Protein AF-X1AA43-F1 (afdb_monomer)

Foldseek 3Di:
DAEAEEAEDPPLCRVVVCVVCCVVKPEDELLVLLVVVCVVVVHDPDPVSSVVSLVVCCVVPNPQRSLVVVVVVVVPDDIPYYYYHDDDDVSSVVSVVVPHVHHYDYRDDPPVVD

Radius of gyration: 14.32 Å; Cα contacts (8 Å, |Δi|>4): 152; chains: 1; bounding box: 31×38×34 Å

Organism: NCBI:txid412755

Mean predicted aligned error: 3.2 Å

Secondary structure (DSSP, 8-state):
-EEEEEE--TTSSHHHHHHTTGGGSEEEEHHHHHHHHHHHTT----HHHHHHHHHHHHHHH-TTHHHHHHHHHHTTS--SEEEEE----HHHHHHHHTTS---EEE----TTT-

Structure (mmCIF, N/CA/C/O backbone):
data_AF-X1AA43-F1
#
_entry.id   AF-X1AA43-F1
#
loop_
_atom_site.group_PDB
_atom_site.id
_atom_site.type_symbol
_atom_site.label_atom_id
_atom_site.label_alt_id
_atom_site.label_comp_id
_atom_site.label_asym_id
_atom_site.label_entity_id
_atom_site.label_seq_id
_atom_site.pdbx_PDB_ins_code
_atom_site.Cartn_x
_atom_site.Cartn_y
_atom_site.Cartn_z
_atom_site.occupancy
_atom_site.B_iso_or_equiv
_atom_site.auth_seq_id
_atom_site.auth_comp_id
_atom_site.auth_asym_id
_atom_site.auth_atom_id
_atom_site.pdbx_PDB_model_num
ATOM 1 N N . MET A 1 1 ? -12.122 -0.470 14.434 1.00 92.38 1 MET A N 1
ATOM 2 C CA . MET A 1 1 ? -11.420 -0.601 13.141 1.00 92.38 1 MET A CA 1
ATOM 3 C C . MET A 1 1 ? -10.260 -1.583 13.257 1.00 92.38 1 MET A C 1
ATOM 5 O O . MET A 1 1 ? -9.490 -1.492 14.210 1.00 92.38 1 MET A O 1
ATOM 9 N N . LYS A 1 2 ? -10.145 -2.527 12.320 1.00 97.12 2 LYS A N 1
ATOM 10 C CA . LYS A 1 2 ? -9.026 -3.472 12.176 1.00 97.12 2 LYS A CA 1
ATOM 11 C C . LYS A 1 2 ? -8.264 -3.140 10.893 1.00 97.12 2 LYS A C 1
ATOM 13 O O . LYS A 1 2 ? -8.892 -2.822 9.893 1.00 97.12 2 LYS A O 1
ATOM 18 N N . VAL A 1 3 ? -6.938 -3.234 10.915 1.00 98.31 3 VAL A N 1
ATOM 19 C CA . VAL A 1 3 ? -6.090 -3.028 9.731 1.00 98.31 3 VAL A CA 1
ATOM 20 C C . VAL A 1 3 ? -5.136 -4.210 9.630 1.00 98.31 3 VAL A C 1
ATOM 22 O O . VAL A 1 3 ? -4.436 -4.496 10.602 1.00 98.31 3 VAL A O 1
ATOM 25 N N . ILE A 1 4 ? -5.152 -4.918 8.502 1.00 98.31 4 ILE A N 1
ATOM 26 C CA . ILE A 1 4 ? -4.443 -6.186 8.286 1.00 98.31 4 ILE A CA 1
ATOM 27 C C . ILE A 1 4 ? -3.583 -6.044 7.033 1.00 98.31 4 ILE A C 1
ATOM 29 O O . ILE A 1 4 ? -4.081 -5.631 5.990 1.00 98.31 4 ILE A O 1
ATOM 33 N N . GLY A 1 5 ? -2.297 -6.366 7.132 1.00 97.75 5 GLY A N 1
ATOM 34 C CA . GLY A 1 5 ? -1.371 -6.293 6.006 1.00 97.75 5 GLY A CA 1
ATOM 35 C C . GLY A 1 5 ? -1.254 -7.613 5.254 1.00 97.75 5 GLY A C 1
ATOM 36 O O . GLY A 1 5 ? -1.166 -8.670 5.873 1.00 97.75 5 GLY A O 1
ATOM 37 N N . PHE A 1 6 ? -1.199 -7.540 3.927 1.00 96.62 6 PHE A N 1
ATOM 38 C CA . PHE A 1 6 ? -0.961 -8.675 3.044 1.00 96.62 6 PHE A CA 1
ATOM 39 C C . PHE A 1 6 ? 0.356 -8.493 2.291 1.00 96.62 6 PHE A C 1
ATOM 41 O O . PHE A 1 6 ? 0.640 -7.430 1.731 1.00 96.62 6 PHE A O 1
ATOM 48 N N . CYS A 1 7 ? 1.160 -9.552 2.253 1.00 93.94 7 CYS A N 1
ATOM 49 C CA . CYS A 1 7 ? 2.384 -9.612 1.465 1.00 93.94 7 CYS A CA 1
ATOM 50 C C . CYS A 1 7 ? 2.491 -10.944 0.717 1.00 93.94 7 CYS A C 1
ATOM 52 O O . CYS A 1 7 ? 1.816 -11.925 1.022 1.00 93.94 7 CYS A O 1
ATOM 54 N N . GLY A 1 8 ? 3.310 -10.952 -0.324 1.00 90.44 8 GLY A N 1
ATOM 55 C CA . GLY A 1 8 ? 3.499 -12.103 -1.192 1.00 90.44 8 GLY A CA 1
ATOM 56 C C . GLY A 1 8 ? 4.241 -11.674 -2.443 1.00 90.44 8 GLY A C 1
ATOM 57 O O . GLY A 1 8 ? 4.072 -10.547 -2.920 1.00 90.44 8 GLY A O 1
ATOM 58 N N . LEU A 1 9 ? 5.081 -12.561 -2.963 1.00 89.00 9 LEU A N 1
ATOM 59 C CA . LEU A 1 9 ? 5.789 -12.309 -4.213 1.00 89.00 9 LEU A CA 1
ATOM 60 C C . LEU A 1 9 ? 4.788 -12.182 -5.383 1.00 89.00 9 LEU A C 1
ATOM 62 O O . LEU A 1 9 ? 3.668 -12.700 -5.286 1.00 89.00 9 LEU A O 1
ATOM 66 N N . PRO A 1 10 ? 5.142 -11.505 -6.493 1.00 87.19 10 PRO A N 1
ATOM 67 C CA . PRO A 1 10 ? 4.306 -11.493 -7.698 1.00 87.19 10 PRO A CA 1
ATOM 68 C C . PRO A 1 10 ? 3.907 -12.920 -8.099 1.00 87.19 10 PRO A C 1
ATOM 70 O O . PRO A 1 10 ? 4.712 -13.819 -7.940 1.00 87.19 10 PRO A O 1
ATOM 73 N N . GLY A 1 11 ? 2.680 -13.166 -8.558 1.00 87.12 11 GLY A N 1
ATOM 74 C CA . GLY A 1 11 ? 2.236 -14.524 -8.923 1.00 87.12 11 GLY A CA 1
ATOM 75 C C . GLY A 1 11 ? 1.904 -15.469 -7.752 1.00 87.12 11 GLY A C 1
ATOM 76 O O . GLY A 1 11 ? 1.363 -16.538 -7.984 1.00 87.12 11 GLY A O 1
ATOM 77 N N . SER A 1 12 ? 2.110 -15.075 -6.488 1.00 90.25 12 SER A N 1
ATOM 78 C CA . SER A 1 12 ? 1.784 -15.912 -5.309 1.00 90.25 12 SER A CA 1
ATOM 79 C C . SER A 1 12 ? 0.285 -16.141 -5.046 1.00 90.25 12 SER A C 1
ATOM 81 O O . SER A 1 12 ? -0.070 -16.813 -4.087 1.00 90.25 12 SER A O 1
ATOM 83 N N . GLY A 1 13 ? -0.619 -15.542 -5.825 1.00 91.75 13 GLY A N 1
ATOM 84 C CA . GLY A 1 13 ? -2.065 -15.636 -5.584 1.00 91.75 13 GLY A CA 1
ATOM 85 C C . GLY A 1 13 ? -2.607 -14.715 -4.481 1.00 91.75 13 GLY A C 1
ATOM 86 O O . GLY A 1 13 ? -3.805 -14.734 -4.212 1.00 91.75 13 GLY A O 1
ATOM 87 N N . LYS A 1 14 ? -1.781 -13.841 -3.885 1.00 93.44 14 LYS A N 1
ATOM 88 C CA . LYS A 1 14 ? -2.215 -12.850 -2.874 1.00 93.44 14 LYS A CA 1
ATOM 89 C C . LYS A 1 14 ? -3.445 -12.041 -3.313 1.00 93.44 14 LYS A C 1
ATOM 91 O O . LYS A 1 14 ? -4.363 -11.824 -2.529 1.00 93.44 14 LYS A O 1
ATOM 96 N N . SER A 1 15 ? -3.472 -11.579 -4.564 1.00 92.06 15 SER A N 1
ATOM 97 C CA . SER A 1 15 ? -4.603 -10.799 -5.089 1.00 92.06 15 SER A CA 1
ATOM 98 C C . SER A 1 15 ? -5.886 -11.634 -5.197 1.00 92.06 15 SER A C 1
ATOM 100 O O . SER A 1 15 ? -6.968 -11.099 -4.983 1.00 92.06 15 SER A O 1
ATOM 102 N N . THR A 1 16 ? -5.776 -12.943 -5.441 1.00 95.06 16 THR A N 1
ATOM 103 C CA . THR A 1 16 ? -6.909 -13.881 -5.397 1.00 95.06 16 THR A CA 1
ATOM 104 C C . THR A 1 16 ? -7.458 -14.015 -3.978 1.00 95.06 16 THR A C 1
ATOM 106 O O . THR A 1 16 ? -8.670 -13.962 -3.797 1.00 95.06 16 THR A O 1
ATOM 109 N N . VAL A 1 17 ? -6.583 -14.117 -2.969 1.00 95.25 17 VAL A N 1
ATOM 110 C CA . VAL A 1 17 ? -6.989 -14.152 -1.552 1.00 95.25 17 VAL A CA 1
ATOM 111 C C . VAL A 1 17 ? -7.736 -12.878 -1.168 1.00 95.25 17 VAL A C 1
ATOM 113 O O . VAL A 1 17 ? -8.804 -12.961 -0.575 1.00 95.25 17 VAL A O 1
ATOM 116 N N . LEU A 1 18 ? -7.205 -11.709 -1.538 1.00 96.06 18 LEU A N 1
ATOM 117 C CA . LEU A 1 18 ? -7.844 -10.422 -1.251 1.00 96.06 18 LEU A CA 1
ATOM 118 C C . LEU A 1 18 ? -9.207 -10.286 -1.930 1.00 96.06 18 LEU A C 1
ATOM 120 O O . LEU A 1 18 ? -10.151 -9.831 -1.295 1.00 96.06 18 LEU A O 1
ATOM 124 N N . LYS A 1 19 ? -9.327 -10.732 -3.185 1.00 96.06 19 LYS A N 1
ATOM 125 C CA . LYS A 1 19 ? -10.604 -10.749 -3.903 1.00 96.06 19 LYS A CA 1
ATOM 126 C C . LYS A 1 19 ? -11.642 -11.640 -3.213 1.00 96.06 19 LYS A C 1
ATOM 128 O O . LYS A 1 19 ? -12.807 -11.285 -3.160 1.00 96.06 19 LYS A O 1
ATOM 133 N N . ALA A 1 20 ? -11.225 -12.773 -2.650 1.00 96.75 20 ALA A N 1
ATOM 134 C CA . ALA A 1 20 ? -12.128 -13.691 -1.956 1.00 96.75 20 ALA A CA 1
ATOM 135 C C . ALA A 1 20 ? -12.690 -13.147 -0.628 1.00 96.75 20 ALA A C 1
ATOM 137 O O . ALA A 1 20 ? -13.600 -13.755 -0.077 1.00 96.75 20 ALA A O 1
ATOM 138 N N . ILE A 1 21 ? -12.137 -12.047 -0.103 1.00 95.94 21 ILE A N 1
ATOM 139 C CA . ILE A 1 21 ? -12.551 -11.427 1.166 1.00 95.94 21 ILE A CA 1
ATOM 140 C C . ILE A 1 21 ? -12.938 -9.951 0.999 1.00 95.94 21 ILE A C 1
ATOM 142 O O . ILE A 1 21 ? -12.982 -9.211 1.982 1.00 95.94 21 ILE A O 1
ATOM 146 N N . GLU A 1 22 ? -13.153 -9.490 -0.235 1.00 96.06 22 GLU A N 1
ATOM 147 C CA . GLU A 1 22 ? -13.390 -8.072 -0.536 1.00 96.06 22 GLU A CA 1
ATOM 148 C C . GLU A 1 22 ? -14.702 -7.534 0.056 1.00 96.06 22 GLU A C 1
ATOM 150 O O . GLU A 1 22 ? -14.820 -6.343 0.328 1.00 96.06 22 GLU A O 1
ATOM 155 N N . ASP A 1 23 ? -15.667 -8.411 0.322 1.00 96.81 23 ASP A N 1
ATOM 156 C CA . ASP A 1 23 ? -16.933 -8.111 0.991 1.00 96.81 23 ASP A CA 1
ATOM 157 C C . ASP A 1 23 ? -16.783 -7.905 2.510 1.00 96.81 23 ASP A C 1
ATOM 159 O O . ASP A 1 23 ? -17.631 -7.276 3.146 1.00 96.81 23 ASP A O 1
ATOM 163 N N . LEU A 1 24 ? -15.686 -8.386 3.105 1.00 96.56 24 LEU A N 1
ATOM 164 C CA . LEU A 1 24 ? -15.429 -8.297 4.546 1.00 96.56 24 LEU A CA 1
ATOM 165 C C . LEU A 1 24 ? -14.778 -6.975 4.977 1.00 96.56 24 LEU A C 1
ATOM 167 O O . LEU A 1 24 ? -14.645 -6.719 6.179 1.00 96.56 24 LEU A O 1
ATOM 171 N N . GLY A 1 25 ? -14.323 -6.148 4.035 1.00 96.75 25 GLY A N 1
ATOM 172 C CA . GLY A 1 25 ? -13.612 -4.917 4.358 1.00 96.75 25 GLY A CA 1
ATOM 173 C C . GLY A 1 25 ? -13.079 -4.157 3.152 1.00 96.75 25 GLY A C 1
ATOM 174 O O . GLY A 1 25 ? -13.181 -4.571 2.007 1.00 96.75 25 GLY A O 1
ATOM 175 N N . THR A 1 26 ? -12.467 -3.010 3.419 1.00 97.56 26 THR A N 1
ATOM 176 C CA . THR A 1 26 ? -11.954 -2.122 2.375 1.00 97.56 26 THR A CA 1
ATOM 177 C C . THR A 1 26 ? -10.516 -2.480 2.021 1.00 97.56 26 THR A C 1
ATOM 179 O O . THR A 1 26 ? -9.628 -2.448 2.876 1.00 97.56 26 THR A O 1
ATOM 182 N N . ILE A 1 27 ? -10.258 -2.776 0.748 1.00 97.56 27 ILE A N 1
ATOM 183 C CA . ILE A 1 27 ? -8.907 -3.055 0.252 1.00 97.56 27 ILE A CA 1
ATOM 184 C C . ILE A 1 27 ? -8.210 -1.738 -0.110 1.00 97.56 27 ILE A C 1
ATOM 186 O O . ILE A 1 27 ? -8.669 -0.985 -0.966 1.00 97.56 27 ILE A O 1
ATOM 190 N N . ILE A 1 28 ? -7.060 -1.480 0.508 1.00 97.12 28 ILE A N 1
ATOM 191 C CA . ILE A 1 28 ? -6.164 -0.371 0.176 1.00 97.12 28 ILE A CA 1
ATOM 192 C C . ILE A 1 28 ? -4.949 -0.943 -0.540 1.00 97.12 28 ILE A C 1
ATOM 194 O O . ILE A 1 28 ? -4.091 -1.579 0.068 1.00 97.12 28 ILE A O 1
ATOM 198 N N . THR A 1 29 ? -4.859 -0.692 -1.843 1.00 95.75 29 THR A N 1
ATOM 199 C CA . THR A 1 29 ? -3.695 -1.092 -2.638 1.00 95.75 29 THR A CA 1
ATOM 200 C C . THR A 1 29 ? -2.642 0.006 -2.584 1.00 95.75 29 THR A C 1
ATOM 202 O O . THR A 1 29 ? -2.842 1.078 -3.149 1.00 95.75 29 THR A O 1
ATOM 205 N N . MET A 1 30 ? -1.487 -0.259 -1.969 1.00 94.38 30 MET A N 1
ATOM 206 C CA . MET A 1 30 ? -0.377 0.702 -1.863 1.00 94.38 30 MET A CA 1
ATOM 207 C C . MET A 1 30 ? 0.102 1.192 -3.238 1.00 94.38 30 MET A C 1
ATOM 209 O O . MET A 1 30 ? 0.519 2.336 -3.386 1.00 94.38 30 MET A O 1
ATOM 213 N N . GLY A 1 31 ? -0.017 0.348 -4.270 1.00 93.00 31 GLY A N 1
ATOM 214 C CA . GLY A 1 31 ? 0.255 0.723 -5.659 1.00 93.00 31 GLY A CA 1
ATOM 215 C C . GLY A 1 31 ? -0.625 1.859 -6.190 1.00 93.00 31 GLY A C 1
ATOM 216 O O . GLY A 1 31 ? -0.173 2.602 -7.056 1.00 93.00 31 GLY A O 1
ATOM 217 N N . ASN A 1 32 ? -1.839 2.044 -5.659 1.00 95.31 32 ASN A N 1
ATOM 218 C CA . ASN A 1 32 ? -2.718 3.140 -6.078 1.00 95.31 32 ASN A CA 1
ATOM 219 C C . ASN A 1 32 ? -2.139 4.496 -5.693 1.00 95.31 32 ASN A C 1
ATOM 221 O O . ASN A 1 32 ? -2.189 5.400 -6.506 1.00 95.31 32 ASN A O 1
ATOM 225 N N . VAL A 1 33 ? -1.451 4.604 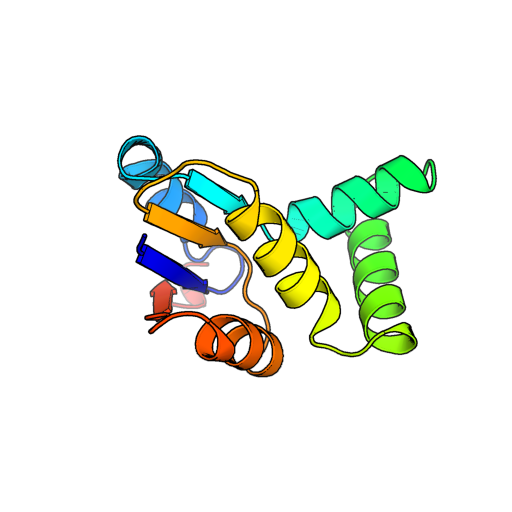-4.552 1.00 95.25 33 VAL A N 1
ATOM 226 C CA . VAL A 1 33 ? -0.743 5.838 -4.172 1.00 95.25 33 VAL A CA 1
ATOM 227 C C . VAL A 1 33 ? 0.268 6.260 -5.245 1.00 95.25 33 VAL A C 1
ATOM 229 O O . VAL A 1 33 ? 0.427 7.445 -5.521 1.00 95.25 33 VAL A O 1
ATOM 232 N N . ILE A 1 34 ? 0.944 5.292 -5.869 1.00 95.44 34 ILE A N 1
ATOM 233 C CA . ILE A 1 34 ? 1.918 5.550 -6.937 1.00 95.44 34 ILE A CA 1
ATOM 234 C C . ILE A 1 34 ? 1.200 5.887 -8.253 1.00 95.44 34 ILE A C 1
ATOM 236 O O . ILE A 1 34 ? 1.650 6.764 -8.985 1.00 95.44 34 ILE A O 1
ATOM 240 N N . ARG A 1 35 ? 0.083 5.212 -8.560 1.00 96.44 35 ARG A N 1
ATOM 241 C CA . ARG A 1 35 ? -0.735 5.505 -9.752 1.00 96.44 35 ARG A CA 1
ATOM 242 C C . ARG A 1 35 ? -1.357 6.895 -9.684 1.00 96.44 35 ARG A C 1
ATOM 244 O O . ARG A 1 35 ? -1.339 7.605 -10.680 1.00 96.44 35 ARG A O 1
ATOM 251 N N . ASP A 1 36 ? -1.839 7.295 -8.515 1.00 95.62 36 ASP A N 1
ATOM 252 C CA . ASP A 1 36 ? -2.396 8.624 -8.275 1.00 95.62 36 ASP A CA 1
ATOM 253 C C . ASP A 1 36 ? -1.317 9.698 -8.454 1.00 95.62 36 ASP A C 1
ATOM 255 O O . ASP A 1 36 ? -1.562 10.716 -9.096 1.00 95.62 36 ASP A O 1
ATOM 259 N N . GLU A 1 37 ? -0.095 9.440 -7.977 1.00 95.69 37 GLU A N 1
ATOM 260 C CA . GLU A 1 37 ? 1.057 10.316 -8.217 1.00 95.69 37 GLU A CA 1
ATOM 261 C C . GLU A 1 37 ? 1.416 10.397 -9.713 1.00 95.69 37 GLU A C 1
ATOM 263 O O . GLU A 1 37 ? 1.679 11.484 -10.224 1.00 95.69 37 GLU A O 1
ATOM 268 N N . ALA A 1 38 ? 1.389 9.275 -10.441 1.00 96.88 38 ALA A N 1
ATOM 269 C CA . ALA A 1 38 ? 1.616 9.261 -11.887 1.00 96.88 38 ALA A CA 1
ATOM 270 C C . ALA A 1 38 ? 0.557 10.085 -12.636 1.00 96.88 38 ALA A C 1
ATOM 272 O O . ALA A 1 38 ? 0.906 10.924 -13.466 1.00 96.88 38 ALA A O 1
ATOM 273 N N . ASN A 1 39 ? -0.717 9.908 -12.279 1.00 96.50 39 ASN A N 1
ATOM 274 C CA . ASN A 1 39 ? -1.833 10.667 -12.838 1.00 96.50 39 ASN A CA 1
ATOM 275 C C . ASN A 1 39 ? -1.690 12.166 -12.548 1.00 96.50 39 ASN A C 1
ATOM 277 O O . ASN A 1 39 ? -1.840 12.981 -13.452 1.00 96.50 39 ASN A O 1
ATOM 281 N N . HIS A 1 40 ? -1.321 12.538 -11.318 1.00 96.12 40 HIS A N 1
ATOM 282 C CA . HIS A 1 40 ? -1.083 13.932 -10.937 1.00 96.12 40 HIS A CA 1
ATOM 283 C C . HIS A 1 40 ? 0.060 14.577 -11.741 1.00 96.12 40 HIS A C 1
ATOM 285 O O . HIS A 1 40 ? 0.026 15.770 -12.036 1.00 96.12 40 HIS A O 1
ATOM 291 N N . ARG A 1 41 ? 1.056 13.780 -12.147 1.00 95.75 41 ARG A N 1
ATOM 292 C CA . ARG A 1 41 ? 2.181 14.207 -12.994 1.00 95.75 41 ARG A CA 1
ATOM 293 C C . ARG A 1 41 ? 1.899 14.105 -14.498 1.00 95.75 41 ARG A C 1
ATOM 295 O O . ARG A 1 41 ? 2.787 14.419 -15.284 1.00 95.75 41 ARG A O 1
ATOM 302 N N . ASN A 1 42 ? 0.704 13.667 -14.909 1.00 96.56 42 ASN A N 1
ATOM 303 C CA . ASN A 1 42 ? 0.362 13.346 -16.301 1.00 96.56 42 ASN A CA 1
ATOM 304 C C . ASN A 1 42 ? 1.332 12.334 -16.951 1.00 96.56 42 ASN A C 1
ATOM 306 O O . ASN A 1 42 ? 1.648 12.425 -18.137 1.00 96.56 42 ASN A O 1
ATOM 310 N N . ILE A 1 43 ? 1.821 11.366 -16.171 1.00 96.25 43 ILE A N 1
ATOM 311 C CA . ILE A 1 43 ? 2.710 10.292 -16.630 1.00 96.25 43 ILE A CA 1
ATOM 312 C C . ILE A 1 43 ? 1.889 9.014 -16.817 1.00 96.25 43 ILE A C 1
ATOM 314 O O . ILE A 1 43 ? 1.142 8.609 -15.928 1.00 96.25 43 ILE A O 1
ATOM 318 N N . ALA A 1 44 ? 2.065 8.336 -17.954 1.00 95.44 44 ALA A N 1
ATOM 319 C CA . ALA A 1 44 ? 1.385 7.072 -18.227 1.00 95.44 44 ALA A CA 1
ATOM 320 C C . ALA A 1 44 ? 1.751 5.996 -17.175 1.00 95.44 44 ALA A C 1
ATOM 322 O O . ALA A 1 44 ? 2.943 5.782 -16.925 1.00 95.44 44 ALA A O 1
ATOM 323 N N . PRO A 1 45 ? 0.776 5.278 -16.585 1.00 93.44 45 PRO A N 1
ATOM 324 C CA . PRO A 1 45 ? 1.014 4.335 -15.491 1.00 93.44 45 PRO A CA 1
ATOM 325 C C . PRO A 1 45 ? 1.514 2.965 -15.989 1.00 93.44 45 PRO A C 1
ATOM 327 O O . PRO A 1 45 ? 0.859 1.943 -15.793 1.00 93.44 45 PRO A O 1
ATOM 330 N N . SER A 1 46 ? 2.680 2.936 -16.640 1.00 95.31 46 SER A N 1
ATOM 331 C CA . SER A 1 46 ? 3.394 1.696 -16.979 1.00 95.31 46 SER A CA 1
ATOM 332 C C . SER A 1 46 ? 4.207 1.177 -15.789 1.00 95.31 46 SER A C 1
ATOM 334 O O . SER A 1 46 ? 4.595 1.957 -14.918 1.00 95.31 46 SER A O 1
ATOM 336 N N . ASP A 1 47 ? 4.527 -0.120 -15.757 1.00 90.38 47 ASP A N 1
ATOM 337 C CA . ASP A 1 47 ? 5.338 -0.709 -14.676 1.00 90.38 47 ASP A CA 1
ATOM 338 C C . ASP A 1 47 ? 6.689 -0.003 -14.498 1.00 90.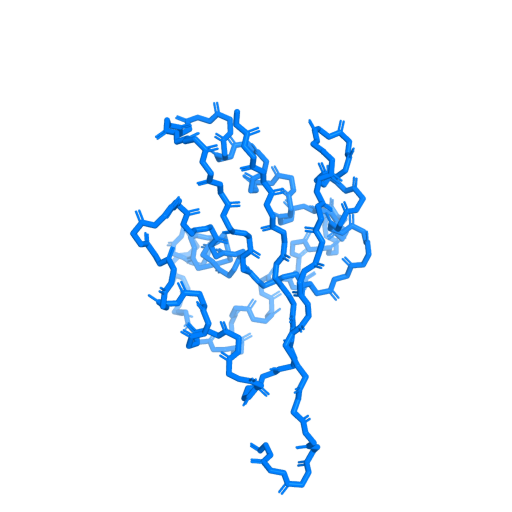38 47 ASP A C 1
ATOM 340 O O . ASP A 1 47 ? 7.126 0.242 -13.371 1.00 90.38 47 ASP A O 1
ATOM 344 N N . GLU A 1 48 ? 7.321 0.391 -15.606 1.00 95.38 48 GLU A N 1
ATOM 345 C CA . GLU A 1 48 ? 8.568 1.154 -15.596 1.00 95.38 48 GLU A CA 1
ATOM 346 C C . GLU A 1 48 ? 8.387 2.528 -14.932 1.00 95.38 48 GLU A C 1
ATOM 348 O O . GLU A 1 48 ? 9.154 2.900 -14.039 1.00 95.38 48 GLU A O 1
ATOM 353 N N . ASN A 1 49 ? 7.347 3.269 -15.324 1.00 96.31 49 ASN A N 1
ATOM 354 C CA . ASN A 1 49 ? 7.076 4.603 -14.793 1.00 96.31 49 ASN A CA 1
ATOM 355 C C . ASN A 1 49 ? 6.682 4.550 -13.317 1.00 96.31 49 ASN A C 1
ATOM 357 O O . ASN A 1 49 ? 7.207 5.314 -12.507 1.00 96.31 49 ASN A O 1
ATOM 361 N N . LEU A 1 50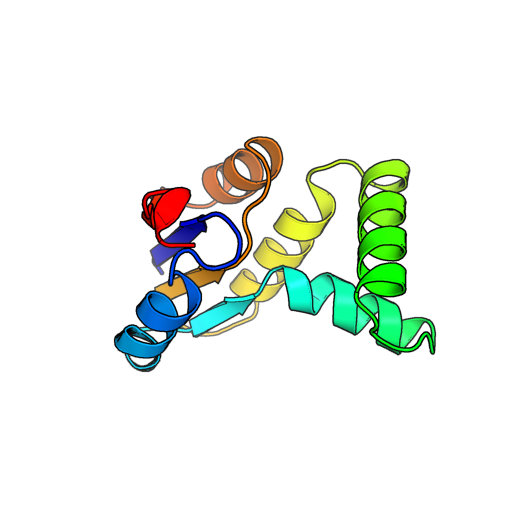 ? 5.807 3.617 -12.939 1.00 95.31 50 LEU A N 1
ATOM 362 C CA . LEU A 1 50 ? 5.394 3.431 -11.551 1.00 95.31 50 LEU A CA 1
ATOM 363 C C . LEU A 1 50 ? 6.580 3.006 -10.678 1.00 95.31 50 LEU A C 1
ATOM 365 O O . LEU A 1 50 ? 6.736 3.511 -9.567 1.00 95.31 50 LEU A O 1
ATOM 369 N N . GLY A 1 51 ? 7.457 2.131 -11.179 1.00 93.88 51 GLY A N 1
ATOM 370 C CA . GLY A 1 51 ? 8.698 1.761 -10.500 1.00 93.88 51 GLY A CA 1
ATOM 371 C C . GLY A 1 51 ? 9.605 2.968 -10.242 1.00 93.88 51 GLY A C 1
ATOM 372 O O . GLY A 1 51 ? 10.051 3.165 -9.109 1.00 93.88 51 GLY A O 1
ATOM 373 N N . LYS A 1 52 ? 9.817 3.809 -11.264 1.00 96.38 52 LYS A N 1
ATOM 374 C CA . LYS A 1 52 ? 10.611 5.047 -11.168 1.00 96.38 52 LYS A CA 1
ATOM 375 C C . LYS A 1 52 ? 10.020 6.032 -10.158 1.00 96.38 52 LYS A C 1
ATOM 377 O O . LYS A 1 52 ? 10.739 6.473 -9.264 1.00 96.38 52 LYS A O 1
ATOM 382 N N . ILE A 1 53 ? 8.717 6.308 -10.236 1.00 96.62 53 ILE A N 1
ATOM 383 C CA . ILE A 1 53 ? 8.017 7.206 -9.302 1.00 96.62 53 ILE A CA 1
ATOM 384 C C . ILE A 1 53 ? 8.119 6.672 -7.871 1.00 96.62 53 ILE A C 1
ATOM 386 O O . ILE A 1 53 ? 8.426 7.414 -6.943 1.00 96.62 53 ILE A O 1
ATOM 390 N N . ALA A 1 54 ? 7.911 5.371 -7.671 1.00 94.00 54 ALA A N 1
ATOM 391 C CA . ALA A 1 54 ? 7.989 4.772 -6.346 1.00 94.00 54 ALA A CA 1
ATOM 392 C C . ALA A 1 54 ? 9.405 4.833 -5.753 1.00 94.00 54 ALA A C 1
ATOM 394 O O . ALA A 1 54 ? 9.551 4.965 -4.537 1.00 94.00 54 ALA A O 1
ATOM 395 N N . LEU A 1 55 ? 10.447 4.705 -6.578 1.00 95.38 55 LEU A N 1
ATOM 396 C CA . LEU A 1 55 ? 11.834 4.867 -6.144 1.00 95.38 55 LEU A CA 1
ATOM 397 C C . LEU A 1 55 ? 12.137 6.329 -5.797 1.00 95.38 55 LEU A C 1
ATOM 399 O O . LEU A 1 55 ? 12.731 6.596 -4.757 1.00 95.38 55 LEU A O 1
ATOM 403 N N . GLU A 1 56 ? 11.693 7.263 -6.636 1.00 96.81 56 GLU A N 1
ATOM 404 C CA . GLU A 1 56 ? 11.856 8.701 -6.423 1.00 96.81 56 GLU A CA 1
ATOM 405 C C . GLU A 1 56 ? 11.180 9.160 -5.125 1.00 96.81 56 GLU A C 1
ATOM 407 O O . GLU A 1 56 ? 11.820 9.806 -4.297 1.00 96.81 56 GLU A O 1
ATOM 412 N N . LEU A 1 57 ? 9.921 8.765 -4.901 1.00 95.81 57 LEU A N 1
ATOM 413 C CA . LEU A 1 57 ? 9.195 9.074 -3.669 1.00 95.81 57 LEU A CA 1
ATOM 414 C C . LEU A 1 57 ? 9.963 8.582 -2.441 1.00 95.81 57 LEU A C 1
ATOM 416 O O . LEU A 1 57 ? 10.145 9.335 -1.487 1.00 95.81 57 LEU A O 1
ATOM 420 N N . ARG A 1 58 ? 10.459 7.340 -2.475 1.00 94.94 58 ARG A N 1
ATOM 421 C CA . ARG A 1 58 ? 11.230 6.778 -1.359 1.00 94.94 58 ARG A CA 1
ATOM 422 C C . ARG A 1 58 ? 12.571 7.476 -1.158 1.00 94.94 58 ARG A C 1
ATOM 424 O O . ARG A 1 58 ? 12.996 7.647 -0.022 1.00 94.94 58 ARG A O 1
ATOM 431 N N . LYS A 1 59 ? 13.234 7.888 -2.240 1.00 96.19 59 LYS A N 1
ATOM 432 C CA . LYS A 1 59 ? 14.499 8.628 -2.178 1.00 96.19 59 LYS A CA 1
ATOM 433 C C . LYS A 1 59 ? 14.309 10.015 -1.560 1.00 96.19 59 LYS A C 1
ATOM 435 O O . LYS A 1 59 ? 15.142 10.434 -0.765 1.00 96.19 59 LYS A O 1
ATOM 440 N N . ASN A 1 60 ? 13.232 10.708 -1.920 1.00 96.94 60 ASN A N 1
ATOM 441 C CA . ASN A 1 60 ? 13.006 12.098 -1.522 1.00 96.94 60 ASN A CA 1
ATOM 442 C C . ASN A 1 60 ? 12.331 12.231 -0.150 1.00 96.94 60 ASN A C 1
ATOM 444 O O . ASN A 1 60 ? 12.600 13.192 0.563 1.00 96.94 60 ASN A O 1
ATOM 448 N N . TYR A 1 61 ? 11.458 11.287 0.214 1.00 96.19 61 TYR A N 1
ATOM 449 C CA . TYR A 1 61 ? 10.607 11.383 1.408 1.00 96.19 61 TYR A CA 1
ATOM 450 C C . TYR A 1 61 ? 10.781 10.219 2.392 1.00 96.19 61 TYR A C 1
ATOM 452 O O . TYR A 1 61 ? 10.101 10.179 3.412 1.00 96.19 61 TYR A O 1
ATOM 460 N N . GLY A 1 62 ? 11.682 9.280 2.100 1.00 95.81 62 GLY A N 1
ATOM 461 C CA . GLY A 1 62 ? 11.949 8.110 2.934 1.00 95.81 62 GLY A CA 1
ATOM 462 C C . GLY A 1 62 ? 11.155 6.861 2.526 1.00 95.81 62 GLY A C 1
ATOM 463 O O . GLY A 1 62 ? 10.122 6.950 1.852 1.00 95.81 62 GLY A O 1
ATOM 464 N N . PRO A 1 63 ? 11.631 5.661 2.907 1.00 94.31 63 PRO A N 1
ATOM 465 C CA . PRO A 1 63 ? 10.997 4.391 2.548 1.00 94.31 63 PRO A CA 1
ATOM 466 C C . PRO A 1 63 ? 9.572 4.225 3.107 1.00 94.31 63 PRO A C 1
ATOM 468 O O . PRO A 1 63 ? 8.810 3.409 2.590 1.00 94.31 63 PRO A O 1
ATOM 471 N N . GLU A 1 64 ? 9.191 5.010 4.116 1.00 96.50 64 GLU A N 1
ATOM 472 C CA . GLU A 1 64 ? 7.890 4.993 4.788 1.00 96.50 64 GLU A CA 1
ATOM 473 C C . GLU A 1 64 ? 6.768 5.706 4.017 1.00 96.50 64 GLU A C 1
ATOM 475 O O . GLU A 1 64 ? 5.591 5.421 4.254 1.00 96.50 64 GLU A O 1
ATOM 480 N N . ILE A 1 65 ? 7.101 6.610 3.086 1.00 96.88 65 ILE A N 1
ATOM 481 C CA . ILE A 1 65 ? 6.168 7.612 2.534 1.00 96.88 65 ILE A CA 1
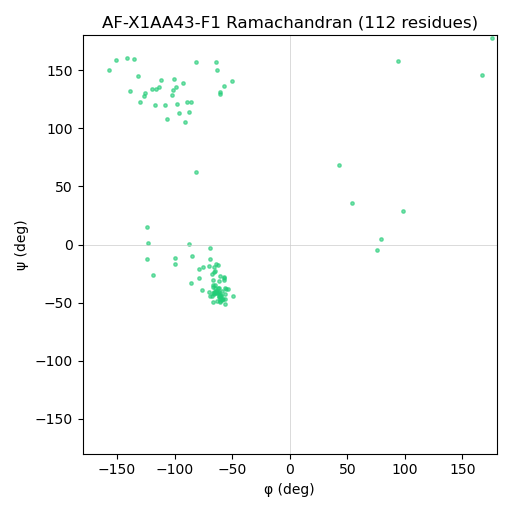ATOM 482 C C . ILE A 1 65 ? 4.868 7.026 1.966 1.00 96.88 65 ILE A C 1
ATOM 484 O O . ILE A 1 65 ? 3.785 7.592 2.132 1.00 96.88 65 ILE A O 1
ATOM 488 N N . ILE A 1 66 ? 4.942 5.874 1.298 1.00 96.81 66 ILE A N 1
ATOM 489 C CA . ILE A 1 66 ? 3.763 5.238 0.694 1.00 96.81 66 ILE A CA 1
ATOM 490 C C . ILE A 1 66 ? 2.839 4.690 1.787 1.00 96.81 66 ILE A C 1
ATOM 492 O O . ILE A 1 66 ? 1.619 4.850 1.701 1.00 96.81 66 ILE A O 1
ATOM 496 N N . ALA A 1 67 ? 3.403 4.080 2.832 1.00 97.81 67 ALA A N 1
ATOM 497 C CA . ALA A 1 67 ? 2.628 3.615 3.975 1.00 97.81 67 ALA A CA 1
ATOM 498 C C . ALA A 1 67 ? 1.999 4.792 4.727 1.00 97.81 67 ALA A C 1
ATOM 500 O O . ALA A 1 67 ? 0.819 4.724 5.057 1.00 97.81 67 ALA A O 1
ATOM 501 N N . GLU A 1 68 ? 2.726 5.895 4.925 1.00 97.88 68 GLU A N 1
ATOM 502 C CA . GLU A 1 68 ? 2.187 7.096 5.579 1.00 97.88 68 GLU A CA 1
ATOM 503 C C . GLU A 1 68 ? 0.989 7.678 4.822 1.00 97.88 68 GLU A C 1
ATOM 505 O O . GLU A 1 68 ? -0.054 7.943 5.425 1.00 97.88 68 GLU A O 1
ATOM 510 N N . LYS A 1 69 ? 1.075 7.771 3.488 1.00 97.38 69 LYS A N 1
ATOM 511 C CA . LYS A 1 69 ? -0.062 8.172 2.642 1.00 97.38 69 LYS A CA 1
ATOM 512 C C . LYS A 1 69 ? -1.260 7.225 2.807 1.00 97.38 69 LYS A C 1
ATOM 514 O O . LYS A 1 69 ? -2.395 7.692 2.907 1.00 97.38 69 LYS A O 1
ATOM 519 N N . CYS A 1 70 ? -1.025 5.915 2.916 1.00 97.94 70 CYS A N 1
ATOM 520 C CA . CYS A 1 70 ? -2.087 4.940 3.189 1.00 97.94 70 CYS A CA 1
ATOM 521 C C . CYS A 1 70 ? -2.707 5.127 4.583 1.00 97.94 70 CYS A C 1
ATOM 523 O O . CYS A 1 70 ? -3.925 5.060 4.714 1.00 97.94 70 CYS A O 1
ATOM 525 N N . VAL A 1 71 ? -1.909 5.409 5.621 1.00 98.06 71 VAL A N 1
ATOM 526 C CA . VAL A 1 71 ? -2.421 5.723 6.969 1.00 98.06 71 VAL A CA 1
ATOM 527 C C . VAL A 1 71 ? -3.359 6.926 6.923 1.00 98.06 71 VAL A C 1
ATOM 529 O O . VAL A 1 71 ? -4.444 6.882 7.505 1.00 98.06 71 VAL A O 1
ATOM 532 N N . SER A 1 72 ? -2.960 7.996 6.232 1.00 97.50 72 SER A N 1
ATOM 533 C CA . SER A 1 72 ? -3.794 9.189 6.072 1.00 97.50 72 SER A CA 1
ATOM 534 C C . SER A 1 72 ? -5.094 8.895 5.325 1.00 97.50 72 SER A C 1
ATOM 536 O O . SER A 1 72 ? -6.122 9.464 5.682 1.00 97.50 72 SER A O 1
ATOM 538 N N . LEU A 1 73 ? -5.065 8.013 4.322 1.00 96.94 73 LEU A N 1
ATOM 539 C CA . LEU A 1 73 ? -6.256 7.575 3.593 1.00 96.94 73 LEU A CA 1
ATOM 540 C C . LEU A 1 73 ? -7.206 6.771 4.492 1.00 96.94 73 LEU A C 1
ATOM 542 O O . LEU A 1 73 ? -8.381 7.108 4.585 1.00 96.94 73 LEU A O 1
ATOM 546 N N . ILE A 1 74 ? -6.696 5.769 5.214 1.00 97.38 74 ILE A N 1
ATOM 547 C CA . ILE A 1 74 ? -7.490 4.918 6.120 1.00 97.38 74 ILE A CA 1
ATOM 548 C C . ILE A 1 74 ? -8.220 5.759 7.169 1.00 97.38 74 ILE A C 1
ATOM 550 O O . ILE A 1 74 ? -9.395 5.537 7.427 1.00 97.38 74 ILE A O 1
ATOM 554 N N . LYS A 1 75 ? -7.550 6.766 7.745 1.00 96.50 75 LYS A N 1
ATOM 555 C CA . LYS A 1 75 ? -8.146 7.655 8.758 1.00 96.50 75 LYS A CA 1
ATOM 556 C C . LYS A 1 75 ? -9.312 8.508 8.241 1.00 96.50 75 LYS A C 1
ATOM 558 O O . LYS A 1 75 ? -10.033 9.065 9.060 1.00 96.50 75 LYS A O 1
ATOM 563 N N . LYS A 1 76 ? -9.467 8.647 6.921 1.00 96.62 76 LYS A N 1
ATOM 564 C CA . LYS A 1 76 ? -10.539 9.426 6.280 1.00 96.62 76 LYS A CA 1
ATOM 565 C C . LYS A 1 76 ? -11.701 8.563 5.788 1.00 96.62 76 LYS A C 1
ATOM 567 O O . LYS A 1 76 ? -12.716 9.115 5.382 1.00 96.62 76 LYS A O 1
ATOM 572 N N . LEU A 1 77 ? -11.538 7.242 5.763 1.00 95.56 77 LEU A N 1
ATOM 573 C CA . LEU A 1 77 ? -12.530 6.311 5.238 1.00 95.56 77 LEU A CA 1
ATOM 574 C C . LEU A 1 77 ? -13.313 5.666 6.382 1.00 95.56 77 LEU A C 1
ATOM 576 O O . LEU A 1 77 ? -12.746 5.305 7.413 1.00 95.56 77 LEU A O 1
ATOM 580 N N . GLU A 1 78 ? -14.609 5.460 6.174 1.00 93.31 78 GLU A N 1
ATOM 581 C CA . GLU A 1 78 ? -15.457 4.729 7.112 1.00 93.31 78 GLU A CA 1
ATOM 582 C C . GLU A 1 78 ? -15.470 3.241 6.752 1.00 93.31 78 GLU A C 1
ATOM 584 O O . GLU A 1 78 ? -16.080 2.823 5.772 1.00 93.31 78 GLU A O 1
ATOM 589 N N . SER A 1 79 ? -14.761 2.426 7.537 1.00 95.38 79 SER A N 1
ATOM 590 C CA . SER A 1 79 ? -14.836 0.967 7.444 1.00 95.38 79 SER A CA 1
ATOM 591 C C . SER A 1 79 ? -14.406 0.297 8.748 1.00 95.38 79 SER A C 1
ATOM 593 O O . SER A 1 79 ? -13.567 0.793 9.508 1.00 95.38 79 SER A O 1
ATOM 595 N N . ASN A 1 80 ? -14.979 -0.874 9.020 1.00 95.88 80 ASN A N 1
ATOM 596 C CA . ASN A 1 80 ? -14.632 -1.664 10.197 1.00 95.88 80 ASN A CA 1
ATOM 597 C C . ASN A 1 80 ? -1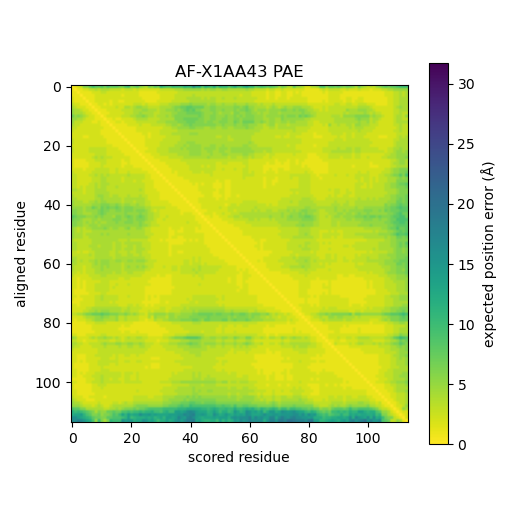3.323 -2.440 10.017 1.00 95.88 80 ASN A C 1
ATOM 599 O O . ASN A 1 80 ? -12.625 -2.683 11.012 1.00 95.88 80 ASN A O 1
ATOM 603 N N . VAL A 1 81 ? -12.981 -2.811 8.779 1.00 98.12 81 VAL A N 1
ATOM 604 C CA . VAL A 1 81 ? -11.817 -3.635 8.433 1.00 98.12 81 VAL A CA 1
ATOM 605 C C . VAL A 1 81 ? -11.147 -3.084 7.178 1.00 98.12 81 VAL A C 1
ATOM 607 O O . VAL A 1 81 ? -11.806 -2.842 6.174 1.00 98.12 81 VAL A O 1
ATOM 610 N N . PHE A 1 82 ? -9.827 -2.929 7.235 1.00 98.44 82 PHE A N 1
ATOM 611 C CA . PHE A 1 82 ? -8.992 -2.550 6.103 1.00 98.44 82 PHE A CA 1
ATOM 612 C C . PHE A 1 82 ? -7.964 -3.638 5.808 1.00 98.44 82 PHE A C 1
ATOM 614 O O . PHE A 1 82 ? -7.266 -4.104 6.716 1.00 98.44 82 PHE A O 1
ATOM 621 N N . PHE A 1 83 ? -7.831 -3.989 4.534 1.00 98.19 83 PHE A N 1
ATOM 622 C CA . PHE A 1 83 ? -6.812 -4.902 4.030 1.00 98.19 83 PHE A CA 1
ATOM 623 C C . PHE A 1 83 ? -5.779 -4.108 3.234 1.00 98.19 83 PHE A C 1
ATOM 625 O O . PHE A 1 83 ? -6.123 -3.448 2.258 1.00 98.19 83 PHE A O 1
ATOM 632 N N . ILE A 1 84 ? -4.517 -4.138 3.656 1.00 97.88 84 ILE A N 1
ATOM 633 C CA . ILE A 1 84 ? -3.435 -3.403 2.996 1.00 97.88 84 ILE A CA 1
ATOM 634 C C . ILE A 1 84 ? -2.725 -4.335 2.033 1.00 97.88 84 ILE A C 1
ATOM 636 O O . ILE A 1 84 ? -2.062 -5.279 2.462 1.00 97.88 84 ILE A O 1
ATOM 640 N N . ASP A 1 85 ? -2.847 -4.043 0.743 1.00 95.62 85 ASP A N 1
ATOM 641 C CA . ASP A 1 85 ? -2.165 -4.774 -0.310 1.00 95.62 85 ASP A CA 1
ATOM 642 C C . ASP A 1 85 ? -0.896 -4.053 -0.777 1.00 95.62 85 ASP A C 1
ATOM 644 O O . ASP A 1 85 ? -0.911 -2.859 -1.076 1.00 95.62 85 ASP A O 1
ATOM 648 N N . GLY A 1 86 ? 0.189 -4.806 -0.936 1.00 88.75 86 GLY A N 1
ATOM 649 C CA . GLY A 1 86 ? 1.406 -4.335 -1.588 1.00 88.75 86 GLY A CA 1
ATOM 650 C C . GLY A 1 86 ? 2.495 -3.872 -0.630 1.00 88.75 86 GLY A C 1
ATOM 651 O O . GLY A 1 86 ? 3.304 -3.036 -1.027 1.00 88.75 86 GLY A O 1
ATOM 652 N N . LEU A 1 87 ? 2.544 -4.425 0.586 1.00 93.38 87 LEU A N 1
ATOM 653 C CA . LEU A 1 87 ? 3.687 -4.263 1.489 1.00 93.38 87 LEU A CA 1
ATOM 654 C C . LEU A 1 87 ? 4.962 -4.826 0.845 1.00 93.38 87 LEU A C 1
ATOM 656 O O . LEU A 1 87 ? 4.978 -5.965 0.372 1.00 93.38 87 LEU A O 1
ATOM 660 N N . ARG A 1 88 ? 6.036 -4.032 0.845 1.00 87.62 88 ARG A N 1
ATOM 661 C CA . ARG A 1 88 ? 7.339 -4.356 0.239 1.00 87.62 88 ARG A CA 1
ATOM 662 C C . ARG A 1 88 ? 8.507 -4.271 1.219 1.00 87.62 88 ARG A C 1
ATOM 664 O O . ARG A 1 88 ? 9.594 -4.731 0.885 1.00 87.62 88 ARG A O 1
ATOM 671 N N . SER A 1 89 ? 8.320 -3.689 2.403 1.00 91.94 89 SER A N 1
ATOM 672 C CA . SER A 1 89 ? 9.392 -3.535 3.391 1.00 91.94 89 SER A CA 1
ATOM 673 C C . SER A 1 89 ? 8.894 -3.529 4.836 1.00 91.94 89 SER A C 1
ATOM 675 O O . SER A 1 89 ? 7.744 -3.202 5.127 1.00 91.94 89 SER A O 1
ATOM 677 N N . MET A 1 90 ? 9.800 -3.826 5.771 1.00 95.12 90 MET A N 1
ATOM 678 C CA . MET A 1 90 ? 9.515 -3.699 7.203 1.00 95.12 90 MET A CA 1
ATOM 679 C C . MET A 1 90 ? 9.326 -2.247 7.654 1.00 95.12 90 MET A C 1
ATOM 681 O O . MET A 1 90 ? 8.600 -2.019 8.618 1.00 95.12 90 MET A O 1
ATOM 685 N N . ALA A 1 91 ? 9.912 -1.270 6.953 1.00 96.06 91 ALA A N 1
ATOM 686 C CA . ALA A 1 91 ? 9.683 0.150 7.228 1.00 96.06 91 ALA A CA 1
ATOM 687 C C . ALA A 1 91 ? 8.191 0.503 7.089 1.00 96.06 91 ALA A C 1
ATOM 689 O O . ALA A 1 91 ? 7.596 1.073 8.002 1.00 96.06 91 ALA A O 1
ATOM 690 N N . GLU A 1 92 ? 7.550 0.048 6.008 1.00 96.38 92 GLU A N 1
ATOM 691 C CA . GLU A 1 92 ? 6.109 0.220 5.788 1.00 96.38 92 GLU A CA 1
ATOM 692 C C . GLU A 1 92 ? 5.286 -0.465 6.898 1.00 96.38 92 GLU A C 1
ATOM 694 O O . GLU A 1 92 ? 4.354 0.128 7.437 1.00 96.38 92 GLU A O 1
ATOM 699 N N . VAL A 1 93 ? 5.662 -1.681 7.315 1.00 97.62 93 VAL A N 1
ATOM 700 C CA . VAL A 1 93 ? 5.000 -2.400 8.424 1.00 97.62 93 VAL A CA 1
ATOM 701 C C . VAL A 1 93 ? 5.080 -1.615 9.736 1.00 97.62 93 VAL A C 1
ATOM 703 O O . VAL A 1 93 ? 4.088 -1.524 10.465 1.00 97.62 93 VAL A O 1
ATOM 706 N N . ILE A 1 94 ? 6.247 -1.049 10.051 1.00 98.00 94 ILE A N 1
ATOM 707 C CA . ILE A 1 94 ? 6.464 -0.265 11.272 1.00 98.00 94 ILE A CA 1
ATOM 708 C C . ILE A 1 94 ? 5.550 0.961 11.286 1.00 98.00 94 ILE A C 1
ATOM 710 O O . ILE A 1 94 ? 4.958 1.249 12.325 1.00 98.00 94 ILE A O 1
ATOM 714 N N . VAL A 1 95 ? 5.364 1.638 10.148 1.00 98.38 95 VAL A N 1
ATOM 715 C CA . VAL A 1 95 ? 4.432 2.772 10.028 1.00 98.38 95 VAL A CA 1
ATOM 716 C C . VAL A 1 95 ? 3.021 2.373 10.446 1.00 98.38 95 VAL A C 1
ATOM 718 O O . VAL A 1 95 ? 2.438 3.028 11.307 1.00 98.38 95 VAL A O 1
ATOM 721 N N . PHE A 1 96 ? 2.473 1.282 9.906 1.00 98.44 96 PHE A N 1
ATOM 722 C CA . PHE A 1 96 ? 1.129 0.837 10.287 1.00 98.44 96 PHE A CA 1
ATOM 723 C C . PHE A 1 96 ? 1.048 0.414 11.761 1.00 98.44 96 PHE A C 1
ATOM 725 O O . PHE A 1 96 ? 0.061 0.716 12.437 1.00 98.44 96 PHE A O 1
ATOM 732 N N . ARG A 1 97 ? 2.101 -0.225 12.290 1.00 98.31 97 ARG A N 1
ATOM 733 C CA . ARG A 1 97 ? 2.179 -0.646 13.701 1.00 98.31 97 ARG A CA 1
ATOM 734 C C . ARG A 1 97 ? 2.223 0.510 14.700 1.00 98.31 97 ARG A C 1
ATOM 736 O O . ARG A 1 97 ? 1.867 0.303 15.855 1.00 98.31 97 ARG A O 1
ATOM 743 N N . LYS A 1 98 ? 2.583 1.727 14.273 1.00 98.25 98 LYS A N 1
ATOM 744 C CA . LYS A 1 98 ? 2.456 2.934 15.112 1.00 98.25 98 LYS A CA 1
ATOM 745 C C . LYS A 1 98 ? 0.996 3.270 15.445 1.00 98.25 98 LYS A C 1
ATOM 747 O O . LYS A 1 98 ? 0.752 3.959 16.429 1.00 98.25 98 LYS A O 1
ATOM 752 N N . TYR A 1 99 ? 0.035 2.810 14.638 1.00 97.69 99 TYR A N 1
ATOM 753 C CA . TYR A 1 99 ? -1.379 3.186 14.766 1.00 97.69 99 TYR A CA 1
ATOM 754 C C . TYR A 1 99 ? -2.31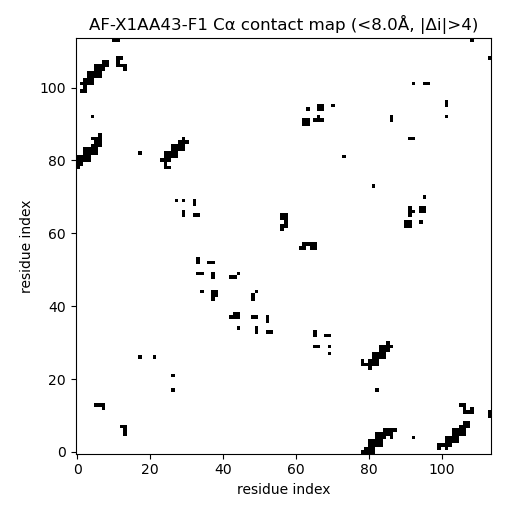2 2.002 15.060 1.00 97.69 99 TYR A C 1
ATOM 756 O O . TYR A 1 99 ? -3.368 2.198 15.658 1.00 97.69 99 TYR A O 1
ATOM 764 N N . TRP A 1 100 ? -1.948 0.779 14.658 1.00 97.88 100 TRP A N 1
ATOM 765 C CA . TRP A 1 100 ? -2.786 -0.417 14.809 1.00 97.88 100 TRP A CA 1
ATOM 766 C C . TRP A 1 100 ? -1.963 -1.649 15.193 1.00 97.88 100 TRP A C 1
ATOM 768 O O . TRP A 1 100 ? -0.771 -1.714 14.920 1.00 97.88 100 TRP A O 1
ATOM 778 N N . LYS A 1 101 ? -2.609 -2.691 15.743 1.00 97.56 101 LYS A N 1
ATOM 779 C CA . LYS A 1 101 ? -1.948 -3.989 16.017 1.00 97.56 101 LYS A CA 1
ATOM 780 C C . LYS A 1 101 ? -1.319 -4.626 14.766 1.00 97.56 101 LYS A C 1
ATOM 782 O O . LYS A 1 101 ? -0.351 -5.365 14.888 1.00 97.56 101 LYS A O 1
ATOM 787 N N . PHE A 1 102 ? -1.882 -4.340 13.592 1.00 98.31 102 PHE A N 1
ATOM 788 C CA . PHE A 1 102 ? -1.359 -4.664 12.261 1.00 98.31 102 PHE A CA 1
ATOM 789 C C . PHE A 1 102 ? -0.768 -6.085 12.107 1.00 98.31 102 PHE A C 1
ATOM 791 O O . PHE A 1 102 ? 0.451 -6.246 11.949 1.00 98.31 102 PHE A O 1
ATOM 798 N N . PRO A 1 103 ? -1.616 -7.133 12.174 1.00 97.75 103 PRO A N 1
ATOM 799 C CA . PRO A 1 103 ? -1.209 -8.483 11.795 1.00 97.75 103 PRO A CA 1
ATOM 800 C C . PRO A 1 103 ? -0.843 -8.545 10.306 1.00 97.75 103 PRO A C 1
ATOM 802 O O . PRO A 1 103 ? -1.391 -7.800 9.491 1.00 97.75 103 PRO A O 1
ATOM 805 N N . LEU A 1 104 ? 0.076 -9.452 9.968 1.00 96.81 104 LEU A N 1
ATOM 806 C CA . LEU A 1 104 ? 0.534 -9.701 8.602 1.00 96.81 104 LEU A CA 1
ATOM 807 C C . LEU A 1 104 ? 0.120 -11.097 8.150 1.00 96.81 104 LEU A C 1
ATOM 809 O O . LEU A 1 104 ? 0.308 -12.064 8.885 1.00 96.81 104 LEU A O 1
ATOM 813 N N . ILE A 1 105 ? -0.390 -11.187 6.927 1.00 95.75 105 ILE A N 1
ATOM 814 C CA . ILE A 1 105 ? -0.705 -12.435 6.240 1.00 95.75 105 ILE A CA 1
ATOM 815 C C . ILE A 1 105 ? 0.192 -12.516 5.005 1.00 95.75 105 ILE A C 1
ATOM 817 O O . ILE A 1 105 ? 0.156 -11.640 4.140 1.00 95.75 105 ILE A O 1
ATOM 821 N N . ALA A 1 106 ? 1.013 -13.563 4.938 1.00 94.06 106 ALA A N 1
ATOM 822 C CA . ALA A 1 106 ? 1.879 -13.828 3.798 1.00 94.06 106 ALA A CA 1
ATOM 823 C C . ALA A 1 106 ? 1.272 -14.931 2.926 1.00 94.06 106 ALA A C 1
ATOM 825 O O . ALA A 1 106 ? 0.931 -16.001 3.429 1.00 94.06 106 ALA A O 1
ATOM 826 N N . THR A 1 107 ? 1.156 -14.687 1.622 1.00 92.06 107 THR A N 1
ATOM 827 C CA . THR A 1 107 ? 0.819 -15.725 0.641 1.00 92.06 107 THR A CA 1
ATOM 828 C C . THR A 1 107 ? 2.103 -16.229 -0.006 1.00 92.06 107 THR A C 1
ATOM 830 O O . THR A 1 107 ? 2.861 -15.448 -0.585 1.00 92.06 107 THR A O 1
ATOM 833 N N . ILE A 1 108 ? 2.362 -17.529 0.126 1.00 91.62 108 ILE A N 1
ATOM 834 C CA . ILE A 1 108 ? 3.602 -18.173 -0.310 1.00 91.62 108 ILE A CA 1
ATOM 835 C C . ILE A 1 108 ? 3.235 -19.323 -1.242 1.00 91.62 108 ILE A C 1
ATOM 837 O O . ILE A 1 108 ? 2.375 -20.139 -0.921 1.00 91.62 108 ILE A O 1
ATOM 841 N N . VAL A 1 109 ? 3.896 -19.363 -2.393 1.00 91.88 109 VAL A N 1
A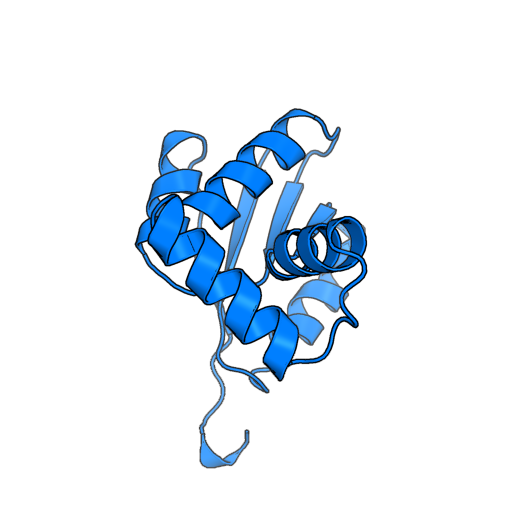TOM 842 C CA . VAL A 1 109 ? 3.803 -20.429 -3.393 1.00 91.88 109 VAL A CA 1
ATOM 843 C C . VAL A 1 109 ? 5.232 -20.803 -3.772 1.00 91.88 109 VAL A C 1
ATOM 845 O O . VAL A 1 109 ? 6.105 -19.933 -3.777 1.00 91.88 109 VAL A O 1
ATOM 848 N N . ASP A 1 110 ? 5.470 -22.086 -4.042 1.00 88.62 110 ASP A N 1
ATOM 849 C CA . ASP A 1 110 ? 6.768 -22.574 -4.513 1.00 88.62 110 ASP A CA 1
ATOM 850 C C . ASP A 1 110 ? 7.170 -21.841 -5.802 1.00 88.62 110 ASP A C 1
ATOM 852 O O . ASP A 1 110 ? 6.347 -21.655 -6.701 1.00 88.62 110 ASP A O 1
ATOM 856 N N . GLU A 1 111 ? 8.433 -21.425 -5.901 1.00 79.69 111 GLU A N 1
ATOM 857 C CA . GLU A 1 111 ? 8.948 -20.720 -7.078 1.00 79.69 111 GLU A CA 1
ATOM 858 C C . GLU A 1 111 ? 8.771 -21.523 -8.370 1.0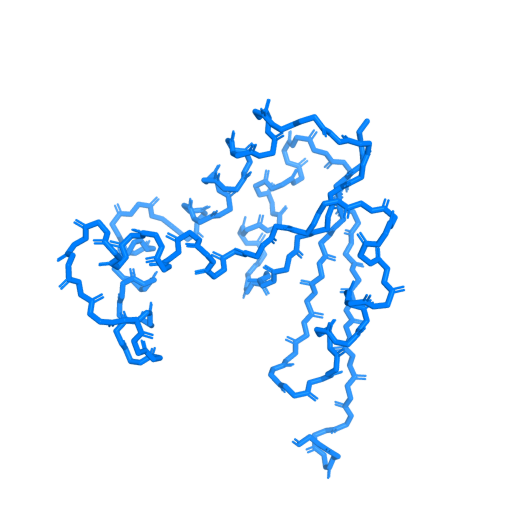0 79.69 111 GLU A C 1
ATOM 860 O O . GLU A 1 111 ? 8.594 -20.926 -9.424 1.00 79.69 111 GLU A O 1
ATOM 865 N N . LYS A 1 112 ? 8.750 -22.860 -8.301 1.00 83.94 112 LYS A N 1
ATOM 866 C CA . LYS A 1 112 ? 8.533 -23.737 -9.462 1.00 83.94 112 LYS A CA 1
ATOM 867 C C . LYS A 1 112 ? 7.109 -23.684 -10.017 1.00 83.94 112 LYS A C 1
ATOM 869 O O . LYS A 1 112 ? 6.882 -24.151 -11.128 1.00 83.94 112 LYS A O 1
ATOM 874 N N . ILE A 1 113 ? 6.153 -23.193 -9.227 1.00 78.88 113 ILE A N 1
ATOM 875 C CA . ILE A 1 113 ? 4.728 -23.101 -9.582 1.00 78.88 113 ILE A CA 1
ATOM 876 C C . ILE A 1 113 ? 4.369 -21.675 -10.046 1.00 78.88 113 ILE A C 1
ATOM 878 O O . ILE A 1 113 ? 3.319 -21.473 -10.655 1.00 78.88 113 ILE A O 1
ATOM 882 N N . ARG A 1 114 ? 5.223 -20.693 -9.744 1.00 66.75 114 ARG A N 1
ATOM 883 C CA . ARG A 1 114 ? 4.986 -19.261 -9.944 1.00 66.75 114 ARG A CA 1
ATOM 884 C C . ARG A 1 114 ? 5.313 -18.795 -11.361 1.00 66.75 114 ARG A C 1
ATOM 886 O O . ARG A 1 114 ? 4.585 -17.892 -11.832 1.00 66.75 114 ARG A O 1
#

Sequence (114 aa):
MKVIGFCGLPGSGKSTVLKAIEDLGTIITMGNVIRDEANHRNIAPSDENLGKIALELRKNYGPEIIAEKCVSLIKKLESNVFFIDGLRSMAEVIVFRKYWKFPLIATIVDEKIR

pLDDT: mean 94.82, std 4.37, range [66.75, 98.44]

Solvent-accessible surface area (backbone atoms only — not comparable to full-atom values): 6525 Å² total; per-residue (Å²): 116,47,52,37,38,35,33,52,60,88,70,32,51,44,69,59,56,51,62,77,46,48,90,74,34,48,76,46,52,49,62,51,62,40,46,52,51,27,55,76,68,73,41,75,82,42,75,69,50,41,51,50,51,50,49,50,48,28,72,78,62,36,78,38,45,65,40,53,53,48,52,59,49,55,77,74,52,94,63,63,26,35,37,37,38,67,62,85,49,68,58,33,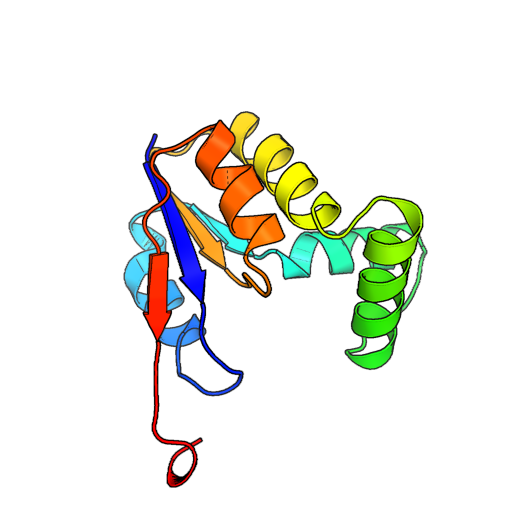51,51,57,50,47,76,80,39,90,48,55,77,47,74,32,80,60,61,78,93,80,89

InterPro domains:
  IPR027417 P-loop containing nucleoside triphosphate hydrolase [G3DSA:3.40.50.300] (1-114)
  IPR027417 P-loop containing nucleoside triphosphate hydrolase [SSF52540] (1-101)

Nearest PDB structures (foldseek):
  3lw7-assembly1_A  TM=8.838E-01  e=9.494E-08  Saccharolobus solfataricus 98/2
  3h0k-assembly1_A  TM=8.676E-01  e=6.499E-07  Saccharolobus solfataricus
  3h0k-assembly1_B  TM=8.636E-01  e=2.045E-05  Saccharolobus solfataricus
  5x6l-assembly2_B  TM=6.628E-01  e=2.084E-04  Notothenia coriiceps
  1uke-assembly1_A  TM=6.501E-01  e=3.610E-03  Dictyostelium discoideum